Protein AF-A0A520FWA0-F1 (afdb_monomer_lite)

Secondary structure (DSSP, 8-state):
-------HHHHHTT-SS-HHHHHHHHHHHHHH---HHHHHHHHHHTT---PPP-

Radius of gyration: 13.76 Å; chains: 1; bounding box: 20×44×24 Å

pLDDT: mean 86.24, std 11.41, range [46.19, 96.25]

Structure (mmCIF, N/CA/C/O backbone):
data_AF-A0A520FWA0-F1
#
_entry.id   AF-A0A520FWA0-F1
#
loop_
_atom_site.group_PDB
_atom_site.id
_atom_site.type_symbol
_atom_site.label_atom_id
_atom_site.label_alt_id
_atom_site.label_comp_id
_atom_site.label_asym_id
_atom_site.label_entity_id
_atom_site.label_seq_id
_atom_site.pdbx_PDB_ins_code
_atom_site.Cartn_x
_atom_site.Cartn_y
_atom_site.Cartn_z
_atom_site.occupancy
_atom_site.B_iso_or_equiv
_atom_site.auth_seq_id
_atom_site.auth_comp_id
_atom_site.auth_asym_id
_atom_site.auth_atom_id
_atom_site.pdbx_PDB_model_num
ATOM 1 N N . MET A 1 1 ? 7.371 29.881 -2.037 1.00 46.19 1 MET A N 1
ATOM 2 C CA . MET A 1 1 ? 7.468 29.021 -3.237 1.00 46.19 1 MET A CA 1
ATOM 3 C C . MET A 1 1 ? 6.463 27.886 -3.105 1.00 46.19 1 MET A C 1
ATOM 5 O O . MET A 1 1 ? 6.628 27.055 -2.222 1.00 46.19 1 MET A O 1
ATOM 9 N N . ALA A 1 2 ? 5.391 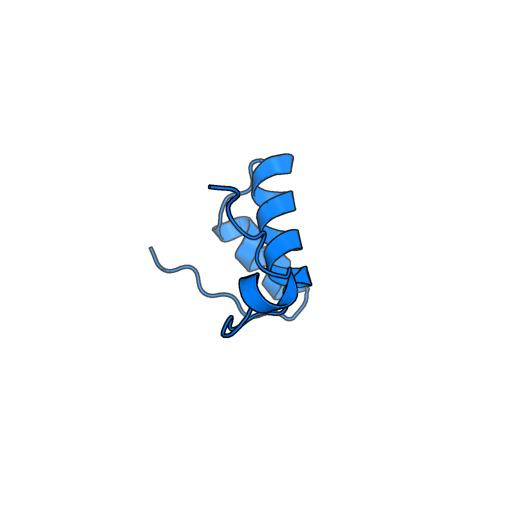27.884 -3.900 1.00 52.38 2 ALA A N 1
ATOM 10 C CA . ALA A 1 2 ? 4.399 26.811 -3.863 1.00 52.38 2 ALA A CA 1
ATOM 11 C C . ALA A 1 2 ? 4.992 25.547 -4.507 1.00 52.38 2 ALA A C 1
ATOM 13 O O . ALA A 1 2 ? 5.395 25.565 -5.669 1.00 52.38 2 ALA A O 1
ATOM 14 N N . LYS A 1 3 ? 5.094 24.463 -3.734 1.00 62.31 3 LYS A N 1
ATOM 15 C CA . LYS A 1 3 ? 5.580 23.167 -4.212 1.00 62.31 3 LYS A CA 1
ATOM 16 C C . LYS A 1 3 ? 4.548 22.635 -5.212 1.00 62.31 3 LYS A C 1
ATOM 18 O O . LYS A 1 3 ? 3.404 22.393 -4.839 1.00 62.31 3 LYS A O 1
ATOM 23 N N . LYS A 1 4 ? 4.928 22.514 -6.485 1.00 65.62 4 LYS A N 1
ATOM 24 C CA . LYS A 1 4 ? 4.071 21.950 -7.535 1.00 65.62 4 LYS A CA 1
ATOM 25 C C . LYS A 1 4 ? 3.678 20.531 -7.105 1.00 65.62 4 LYS A C 1
ATOM 27 O O . LYS A 1 4 ? 4.557 19.689 -6.936 1.00 65.62 4 LYS A O 1
ATOM 32 N N . LEU A 1 5 ? 2.387 20.292 -6.867 1.00 69.44 5 LEU A N 1
ATOM 33 C CA . LEU A 1 5 ? 1.860 18.949 -6.624 1.00 69.44 5 LEU A CA 1
ATOM 34 C C . LEU A 1 5 ? 2.174 18.115 -7.870 1.00 69.44 5 LEU A C 1
ATOM 36 O O . LEU A 1 5 ? 1.716 18.438 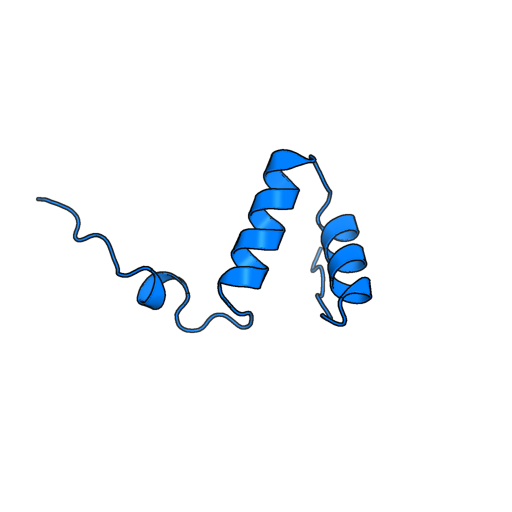-8.966 1.00 69.44 5 LEU A O 1
ATOM 40 N N . GLN A 1 6 ? 3.032 17.106 -7.715 1.00 73.62 6 GLN A N 1
ATOM 41 C CA . GLN A 1 6 ? 3.291 16.132 -8.773 1.00 73.62 6 GLN A CA 1
ATOM 42 C C . GLN A 1 6 ? 1.960 15.465 -9.146 1.00 73.62 6 GLN A C 1
ATOM 44 O O . GLN A 1 6 ? 1.111 15.255 -8.274 1.00 73.62 6 GLN A O 1
ATOM 49 N N . SER A 1 7 ? 1.749 15.176 -10.434 1.00 84.88 7 SER A N 1
ATOM 50 C CA . SER A 1 7 ? 0.556 14.435 -10.845 1.00 84.88 7 SER A CA 1
ATOM 51 C C . SER A 1 7 ? 0.559 13.064 -10.163 1.00 84.88 7 SER A C 1
ATOM 53 O O . SER A 1 7 ? 1.620 12.498 -9.892 1.00 84.88 7 SER A O 1
ATOM 55 N N . ILE A 1 8 ? -0.628 12.526 -9.871 1.00 82.38 8 ILE A N 1
ATOM 56 C CA . ILE A 1 8 ? -0.744 11.198 -9.249 1.00 82.38 8 ILE A CA 1
ATOM 57 C C . ILE A 1 8 ? -0.030 10.147 -10.109 1.00 82.38 8 ILE A C 1
ATOM 59 O O . ILE A 1 8 ? 0.625 9.268 -9.570 1.00 82.38 8 ILE A O 1
ATOM 63 N N . ASP A 1 9 ? -0.094 10.273 -11.431 1.00 84.19 9 ASP A N 1
ATOM 64 C CA . A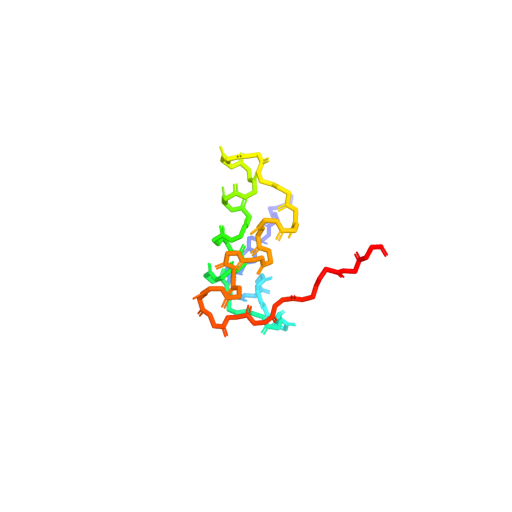SP A 1 9 ? 0.601 9.381 -12.359 1.00 84.19 9 ASP A CA 1
ATOM 65 C C . ASP A 1 9 ? 2.132 9.411 -12.185 1.00 84.19 9 ASP A C 1
ATOM 67 O O . ASP A 1 9 ? 2.765 8.369 -12.020 1.00 84.19 9 ASP A O 1
ATOM 71 N N . GLU A 1 10 ? 2.723 10.607 -12.077 1.00 88.75 10 GLU A N 1
ATOM 72 C CA . GLU A 1 10 ? 4.166 10.763 -11.849 1.00 88.75 10 GLU A CA 1
ATOM 73 C C . GLU A 1 10 ? 4.610 10.196 -10.490 1.00 88.75 10 GLU A C 1
ATOM 75 O O . GLU A 1 10 ? 5.744 9.738 -10.359 1.00 88.75 10 GLU A O 1
ATOM 80 N N . LEU A 1 11 ? 3.727 10.157 -9.485 1.00 89.12 11 LEU A N 1
ATOM 81 C CA . LEU A 1 11 ? 4.034 9.575 -8.172 1.00 89.12 11 LEU A CA 1
ATOM 82 C C . LEU A 1 11 ? 4.257 8.052 -8.232 1.00 89.12 11 LEU A C 1
ATOM 84 O O . LEU A 1 11 ? 5.066 7.510 -7.470 1.00 89.12 11 LEU A O 1
ATOM 88 N N . PHE A 1 12 ? 3.544 7.362 -9.125 1.00 90.25 12 PHE A N 1
ATOM 89 C CA . PHE A 1 12 ? 3.613 5.904 -9.291 1.00 90.25 12 PHE A CA 1
ATOM 90 C C . PHE A 1 12 ? 4.459 5.469 -10.494 1.00 90.25 12 PHE A C 1
ATOM 92 O O . PHE A 1 12 ? 4.586 4.274 -10.764 1.00 90.25 12 PHE A O 1
ATOM 99 N N . LYS A 1 13 ? 5.087 6.415 -11.192 1.00 91.31 13 LYS A N 1
ATOM 100 C CA . LYS A 1 13 ? 5.959 6.132 -12.329 1.00 91.31 13 LYS A CA 1
ATOM 101 C C . LYS A 1 13 ? 7.134 5.238 -11.920 1.00 91.31 13 LYS A C 1
ATOM 103 O O . LYS A 1 13 ? 7.811 5.490 -10.924 1.00 91.31 13 LYS A O 1
ATOM 108 N N . GLY A 1 14 ? 7.371 4.182 -12.699 1.00 89.88 14 GLY A N 1
ATOM 109 C CA . GLY A 1 14 ? 8.466 3.232 -12.467 1.00 89.88 14 GLY A CA 1
ATOM 110 C C . GLY A 1 14 ? 8.245 2.261 -11.302 1.00 89.88 14 GLY A C 1
ATOM 111 O O . GLY A 1 14 ? 9.197 1.624 -10.856 1.00 89.88 14 GLY A O 1
ATOM 112 N N . ARG A 1 15 ? 7.020 2.142 -10.776 1.00 91.06 15 ARG A N 1
ATOM 113 C CA . ARG A 1 15 ? 6.684 1.118 -9.778 1.00 91.06 15 ARG A CA 1
ATOM 114 C C . ARG A 1 15 ? 6.359 -0.213 -10.455 1.00 91.06 15 ARG A C 1
ATOM 116 O O . ARG A 1 15 ? 5.766 -0.243 -11.525 1.00 91.06 15 ARG A O 1
ATOM 123 N N . HIS A 1 16 ? 6.731 -1.308 -9.793 1.00 89.00 16 HIS A N 1
ATOM 124 C CA . HIS A 1 16 ? 6.483 -2.673 -10.275 1.00 89.00 16 HIS A CA 1
ATOM 125 C C . HIS A 1 16 ? 5.003 -3.068 -10.255 1.00 89.00 16 HIS A C 1
ATOM 127 O O . HIS A 1 16 ? 4.594 -3.947 -11.004 1.00 89.00 16 HIS A O 1
ATOM 133 N N . PHE A 1 17 ? 4.218 -2.430 -9.388 1.00 89.12 17 PHE A N 1
ATOM 134 C CA . PHE A 1 17 ? 2.797 -2.697 -9.221 1.00 89.12 17 PHE A CA 1
ATOM 135 C C . PHE A 1 17 ? 1.984 -1.481 -9.628 1.00 89.12 17 PHE A C 1
ATOM 137 O O . PHE A 1 17 ? 2.425 -0.339 -9.466 1.00 89.12 17 PHE A O 1
ATOM 144 N N . GLU A 1 18 ? 0.766 -1.735 -10.097 1.00 91.31 18 GLU A N 1
ATOM 145 C CA . GLU A 1 18 ? -0.191 -0.675 -10.365 1.00 91.31 18 GLU A CA 1
ATOM 146 C C . GLU A 1 18 ? -0.492 0.129 -9.099 1.00 91.31 18 GLU A C 1
ATOM 148 O O . GLU A 1 18 ? -0.514 -0.393 -7.976 1.00 91.31 18 GLU A O 1
ATOM 153 N N . ARG A 1 19 ? -0.784 1.420 -9.292 1.00 92.50 19 ARG A N 1
ATOM 154 C CA . ARG A 1 19 ? -1.111 2.352 -8.204 1.00 92.50 19 ARG A CA 1
ATOM 155 C C . ARG A 1 19 ? -2.196 1.804 -7.273 1.00 92.50 19 ARG A C 1
ATOM 157 O O . ARG A 1 19 ? -2.146 2.025 -6.069 1.00 92.50 19 ARG A O 1
ATOM 164 N N . GLU A 1 20 ? -3.167 1.083 -7.826 1.00 92.69 20 GLU A N 1
ATOM 165 C CA . GLU A 1 20 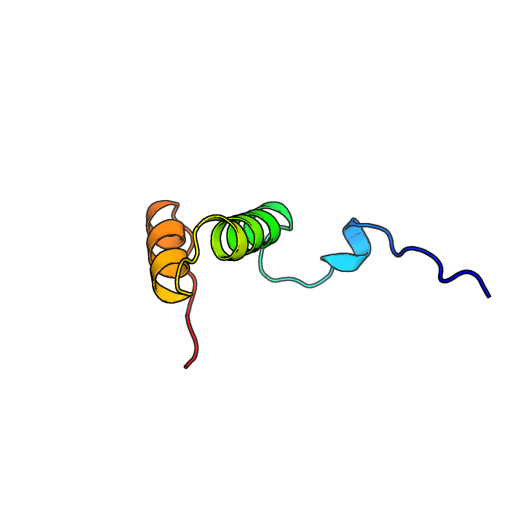? -4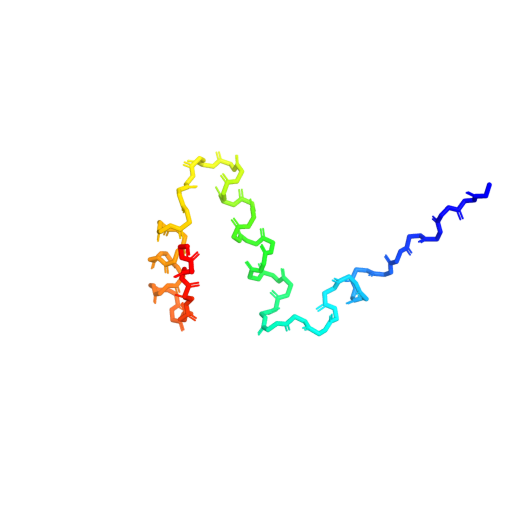.346 0.605 -7.105 1.00 92.69 20 GLU A CA 1
ATOM 166 C C . GLU A 1 20 ? -3.977 -0.504 -6.123 1.00 92.69 20 GLU A C 1
ATOM 168 O O . GLU A 1 20 ? -4.445 -0.492 -4.985 1.00 92.69 20 GLU A O 1
ATOM 173 N N . ILE A 1 21 ? -3.048 -1.382 -6.510 1.00 92.81 21 ILE A N 1
ATOM 174 C CA . ILE A 1 21 ? -2.493 -2.422 -5.640 1.00 92.81 21 ILE A CA 1
ATOM 175 C C . ILE A 1 21 ? -1.685 -1.794 -4.504 1.00 92.81 21 ILE A C 1
ATOM 177 O O . ILE A 1 21 ? -1.881 -2.136 -3.339 1.00 92.81 21 ILE A O 1
ATOM 181 N N . ILE A 1 22 ? -0.831 -0.816 -4.817 1.00 92.81 22 ILE A N 1
ATOM 182 C CA . ILE A 1 22 ? -0.009 -0.131 -3.808 1.00 92.81 22 ILE A CA 1
ATOM 183 C C . ILE A 1 22 ? -0.903 0.573 -2.779 1.00 92.81 22 ILE A C 1
ATOM 185 O O . ILE A 1 22 ? -0.728 0.400 -1.572 1.00 92.81 22 ILE A O 1
ATOM 189 N N . VAL A 1 23 ? -1.895 1.335 -3.245 1.00 94.25 23 VAL A N 1
ATOM 190 C CA . VAL A 1 23 ? -2.838 2.047 -2.372 1.00 94.25 23 VAL A CA 1
ATOM 191 C C . VAL A 1 23 ? -3.686 1.069 -1.559 1.00 94.25 23 VAL A C 1
ATOM 193 O O . VAL A 1 23 ? -3.937 1.322 -0.379 1.00 94.25 23 VAL A O 1
ATOM 196 N N . LEU A 1 24 ? -4.101 -0.058 -2.141 1.00 94.06 24 LEU A N 1
ATOM 197 C CA . LEU A 1 24 ? -4.840 -1.099 -1.432 1.00 94.06 24 LEU A CA 1
ATOM 198 C C . LEU A 1 24 ? -4.031 -1.669 -0.260 1.00 94.06 24 LEU A C 1
ATOM 200 O O . LEU A 1 24 ? -4.544 -1.690 0.862 1.00 94.06 24 LEU A O 1
ATOM 204 N N . CYS A 1 25 ? -2.777 -2.062 -0.501 1.00 93.31 25 CYS A N 1
ATOM 205 C CA . CYS A 1 25 ? -1.886 -2.595 0.528 1.00 93.31 25 CYS A CA 1
ATOM 206 C C . CYS A 1 25 ? -1.654 -1.581 1.653 1.00 93.31 25 CYS A C 1
ATOM 208 O O . CYS A 1 25 ? -1.826 -1.910 2.826 1.00 93.31 25 CYS A O 1
ATOM 210 N N . VAL A 1 26 ? -1.348 -0.323 1.311 1.00 93.38 26 VAL A N 1
ATOM 211 C CA . VAL A 1 26 ? -1.142 0.749 2.302 1.00 93.38 26 VAL A CA 1
ATOM 212 C C . VAL A 1 26 ? -2.413 1.006 3.114 1.00 93.38 26 VAL A C 1
ATOM 214 O O . VAL A 1 26 ? -2.360 1.127 4.339 1.00 93.38 26 VAL A O 1
ATOM 217 N N . ARG A 1 27 ? -3.580 1.051 2.462 1.00 95.19 27 ARG A N 1
ATOM 218 C CA . ARG A 1 27 ? -4.867 1.261 3.137 1.00 95.19 27 ARG A CA 1
ATOM 219 C C . ARG A 1 27 ? -5.150 0.164 4.156 1.00 95.19 27 ARG A C 1
ATOM 221 O O . ARG A 1 27 ? -5.635 0.462 5.244 1.00 95.19 27 ARG A O 1
ATOM 228 N N . TRP A 1 28 ? -4.888 -1.089 3.808 1.00 94.62 28 TRP A N 1
ATOM 229 C CA . TRP A 1 28 ? -5.120 -2.216 4.703 1.00 94.62 28 TRP A CA 1
ATOM 230 C C . TRP A 1 28 ? -4.104 -2.297 5.836 1.00 94.62 28 TRP A C 1
ATOM 232 O O . TRP A 1 28 ? -4.519 -2.493 6.979 1.00 94.62 28 TRP A O 1
ATOM 242 N N . TYR A 1 29 ? -2.826 -2.037 5.548 1.00 93.62 29 TYR A N 1
ATOM 243 C CA . TYR A 1 29 ? -1.780 -1.904 6.561 1.00 93.62 29 TYR A CA 1
ATOM 244 C C . TYR A 1 29 ? -2.193 -0.913 7.659 1.00 93.62 29 TYR A C 1
ATOM 246 O O . TYR A 1 29 ? -2.198 -1.238 8.845 1.00 93.62 29 TYR A O 1
ATOM 254 N N . LEU A 1 30 ? -2.629 0.284 7.248 1.00 93.62 30 LEU A N 1
ATOM 255 C CA . LEU A 1 30 ? -2.997 1.360 8.168 1.00 93.62 30 LEU A CA 1
ATOM 256 C C . LEU A 1 30 ? -4.339 1.125 8.871 1.00 93.62 30 LEU A C 1
ATOM 258 O O . LEU A 1 30 ? -4.481 1.463 10.044 1.00 93.62 30 LEU A O 1
ATOM 262 N N . ARG A 1 31 ? -5.341 0.575 8.173 1.00 96.25 31 ARG A N 1
ATOM 263 C CA . ARG A 1 31 ? -6.697 0.419 8.724 1.00 96.25 31 ARG A CA 1
ATOM 264 C C . ARG A 1 31 ? -6.823 -0.760 9.684 1.00 96.25 31 ARG A C 1
ATOM 266 O O . ARG A 1 31 ? -7.557 -0.648 10.661 1.00 96.25 31 ARG A O 1
ATOM 273 N N . PHE A 1 32 ? -6.162 -1.876 9.392 1.00 93.50 32 PHE A N 1
ATOM 274 C CA . PHE A 1 32 ? -6.418 -3.152 10.067 1.00 93.50 32 PHE A CA 1
ATOM 275 C C . PHE A 1 32 ? -5.238 -3.654 10.911 1.00 93.50 32 PHE A C 1
ATOM 277 O O . PHE A 1 32 ? -5.319 -4.752 11.448 1.00 93.50 32 PHE A O 1
ATOM 284 N N . LYS A 1 33 ? -4.166 -2.856 11.067 1.00 88.94 33 LYS A N 1
ATOM 285 C CA . LYS A 1 33 ? -2.928 -3.244 11.775 1.00 88.94 33 LYS A CA 1
ATOM 286 C C . LYS A 1 33 ? -2.345 -4.579 11.280 1.00 88.94 33 LYS A C 1
ATOM 288 O O . LYS A 1 33 ? -1.813 -5.354 12.069 1.00 88.94 33 LYS A O 1
ATOM 293 N N . LEU A 1 34 ? -2.466 -4.845 9.981 1.00 90.88 34 LEU A N 1
ATOM 294 C CA . LEU A 1 34 ? -1.928 -6.058 9.369 1.00 90.88 34 LEU A CA 1
ATOM 295 C C . LEU A 1 34 ? -0.404 -6.015 9.345 1.00 90.88 34 LEU A C 1
ATOM 297 O O . LEU A 1 34 ? 0.192 -4.956 9.129 1.00 90.88 34 LEU A O 1
ATOM 301 N N . SER A 1 35 ? 0.227 -7.173 9.509 1.00 91.00 35 SER A N 1
ATOM 302 C CA . SER A 1 35 ? 1.649 -7.316 9.232 1.00 91.00 35 SER A CA 1
ATOM 303 C C . SER A 1 35 ? 1.903 -7.348 7.720 1.00 91.00 35 SER A C 1
ATOM 305 O O . SER A 1 35 ? 1.008 -7.597 6.908 1.00 91.00 35 SER A O 1
ATOM 307 N N . LEU A 1 36 ? 3.156 -7.122 7.313 1.00 89.56 36 LEU A N 1
ATOM 308 C CA . LEU A 1 36 ? 3.548 -7.283 5.908 1.00 89.56 36 LEU A CA 1
ATOM 309 C C . LEU A 1 36 ? 3.372 -8.730 5.420 1.00 89.56 36 LEU A C 1
ATOM 311 O O . LEU A 1 36 ? 3.156 -8.931 4.230 1.00 89.56 36 LEU A O 1
ATOM 315 N N . ARG A 1 37 ? 3.435 -9.723 6.318 1.00 91.44 37 ARG A N 1
ATOM 316 C CA . ARG A 1 37 ? 3.208 -11.136 5.980 1.00 91.44 37 ARG A CA 1
ATOM 317 C C . ARG A 1 37 ? 1.747 -11.381 5.622 1.00 91.44 37 ARG A C 1
ATOM 319 O O . ARG A 1 37 ? 1.487 -11.925 4.557 1.00 91.44 37 ARG A O 1
ATOM 326 N N . ASP A 1 38 ? 0.826 -10.867 6.435 1.00 92.56 38 ASP A N 1
ATOM 327 C CA . ASP A 1 38 ? -0.614 -10.978 6.170 1.00 92.56 38 ASP A CA 1
ATOM 328 C C . ASP A 1 38 ? -0.966 -10.334 4.823 1.00 92.56 38 ASP A C 1
ATOM 330 O O . ASP A 1 38 ? -1.711 -10.888 4.024 1.00 92.56 38 ASP A O 1
ATOM 334 N N . LEU A 1 39 ? -0.370 -9.175 4.519 1.00 92.44 39 LEU A N 1
ATOM 335 C CA . LEU A 1 39 ? -0.551 -8.527 3.220 1.00 92.44 39 LEU A CA 1
ATOM 336 C C . LEU A 1 39 ? -0.021 -9.365 2.055 1.00 92.44 39 LEU A C 1
ATOM 338 O O . LEU A 1 39 ? -0.660 -9.397 1.006 1.00 92.44 39 LEU A O 1
ATOM 342 N N . VAL A 1 40 ? 1.126 -10.027 2.213 1.00 92.12 40 VAL A N 1
ATOM 343 C CA . VAL A 1 40 ? 1.670 -10.924 1.183 1.00 92.12 40 VAL A CA 1
ATOM 344 C C . VAL A 1 40 ? 0.729 -12.102 0.944 1.00 92.12 40 VAL A C 1
ATOM 346 O O . VAL A 1 40 ? 0.423 -12.390 -0.210 1.00 92.12 40 VAL A O 1
ATOM 349 N N . GLU A 1 41 ? 0.221 -12.734 2.002 1.00 93.38 41 GLU A N 1
ATOM 350 C CA . GLU A 1 41 ? -0.729 -13.850 1.895 1.00 93.38 41 GLU A CA 1
ATOM 351 C C . GLU A 1 41 ? -2.035 -13.415 1.217 1.00 93.38 41 GLU A C 1
ATOM 353 O O . GLU A 1 41 ? -2.459 -14.022 0.235 1.00 93.38 41 GLU A O 1
ATOM 358 N N . MET A 1 42 ? -2.613 -12.286 1.636 1.00 93.75 42 MET A N 1
ATOM 359 C CA . MET A 1 42 ? -3.824 -11.731 1.019 1.00 93.75 42 MET A CA 1
ATOM 360 C C . MET A 1 42 ? -3.633 -11.355 -0.456 1.00 93.75 42 MET A C 1
ATOM 362 O O . MET A 1 42 ? -4.581 -11.389 -1.243 1.00 93.75 42 MET A O 1
ATOM 366 N N . MET A 1 43 ? -2.429 -10.929 -0.843 1.00 93.25 43 MET A N 1
ATOM 367 C CA . MET A 1 43 ? -2.115 -10.638 -2.243 1.00 93.25 43 MET A CA 1
ATOM 368 C C . MET A 1 43 ? -1.897 -11.926 -3.038 1.00 93.25 43 MET A C 1
ATOM 370 O O . MET A 1 43 ? -2.368 -12.007 -4.173 1.00 93.25 43 MET A O 1
ATOM 374 N N . ALA A 1 44 ? -1.310 -12.959 -2.432 1.00 92.94 44 ALA A N 1
ATOM 375 C CA . ALA A 1 44 ? -1.175 -14.275 -3.045 1.00 92.94 44 ALA A CA 1
ATOM 376 C C . ALA A 1 44 ? -2.545 -14.914 -3.338 1.00 92.94 44 ALA A C 1
ATOM 378 O O . ALA A 1 44 ? -2.750 -15.422 -4.439 1.00 92.94 44 ALA A O 1
ATOM 379 N N . GLU A 1 45 ? -3.518 -14.794 -2.426 1.00 93.25 45 GLU A N 1
ATOM 380 C CA . GLU A 1 45 ? -4.913 -15.217 -2.655 1.00 93.25 45 GLU A CA 1
ATOM 381 C C . GLU A 1 45 ? -5.570 -14.501 -3.848 1.00 93.25 45 GLU A C 1
ATOM 383 O O . GLU A 1 45 ? -6.459 -15.042 -4.504 1.00 93.25 45 GLU A O 1
ATOM 388 N N . ARG A 1 46 ? -5.117 -13.282 -4.159 1.00 90.69 46 ARG A N 1
ATOM 389 C CA . ARG A 1 46 ? -5.565 -12.479 -5.310 1.00 90.69 46 ARG A CA 1
ATOM 390 C C . ARG A 1 46 ? -4.746 -12.734 -6.579 1.00 90.69 46 ARG A C 1
ATOM 392 O O . ARG A 1 46 ? -4.936 -12.029 -7.567 1.00 90.69 46 ARG A O 1
ATOM 399 N N . GLY A 1 47 ? -3.835 -13.709 -6.560 1.00 90.75 47 GLY A N 1
ATOM 400 C CA . GLY A 1 47 ? -2.957 -14.051 -7.682 1.00 90.75 47 GLY A CA 1
ATOM 401 C C . GLY A 1 47 ? -1.746 -13.126 -7.848 1.00 90.75 47 GLY A C 1
ATOM 402 O O . GLY A 1 47 ? -1.071 -13.184 -8.873 1.00 90.75 47 GLY A O 1
ATOM 403 N N . LEU A 1 48 ? -1.454 -12.272 -6.863 1.00 89.38 48 LEU A N 1
ATOM 404 C CA . LEU A 1 48 ? -0.308 -11.366 -6.873 1.00 89.38 48 LEU A CA 1
ATOM 405 C C . LEU A 1 48 ? 0.816 -11.928 -6.000 1.00 89.38 48 LEU A C 1
ATOM 407 O O . LEU A 1 48 ? 0.734 -11.936 -4.773 1.00 89.38 48 LEU A O 1
ATOM 411 N N . ALA A 1 49 ? 1.901 -12.361 -6.640 1.00 85.50 49 ALA A N 1
ATOM 412 C CA . ALA A 1 49 ? 3.094 -12.818 -5.940 1.00 85.50 49 ALA A CA 1
ATOM 413 C C . ALA A 1 49 ? 3.895 -11.619 -5.406 1.00 85.50 49 ALA A C 1
ATOM 415 O O . ALA A 1 49 ? 4.577 -10.922 -6.161 1.00 85.50 49 ALA A O 1
ATOM 416 N N . LEU A 1 50 ? 3.815 -11.382 -4.095 1.00 85.62 50 LEU A N 1
ATOM 417 C CA . LEU A 1 50 ? 4.646 -10.410 -3.386 1.00 85.62 50 LEU A CA 1
ATOM 418 C C . LEU A 1 50 ? 5.727 -11.134 -2.581 1.00 85.62 50 LEU A C 1
ATOM 420 O O . LEU A 1 50 ? 5.451 -12.124 -1.911 1.00 85.62 50 LEU A O 1
ATOM 424 N N . ALA A 1 51 ? 6.953 -10.617 -2.605 1.00 79.06 51 ALA A N 1
ATOM 425 C CA . ALA A 1 51 ? 8.014 -11.073 -1.715 1.00 79.06 51 ALA A CA 1
ATOM 426 C C . ALA A 1 51 ? 8.141 -10.102 -0.536 1.00 79.06 51 ALA A C 1
ATOM 428 O O . ALA A 1 51 ? 8.253 -8.893 -0.739 1.00 79.06 51 ALA A O 1
ATOM 429 N N . HIS A 1 52 ? 8.159 -10.624 0.692 1.00 70.75 52 HIS A N 1
ATOM 430 C CA . HIS A 1 52 ? 8.671 -9.866 1.833 1.00 70.75 52 HIS A CA 1
ATOM 431 C C . HIS A 1 52 ? 10.186 -10.094 1.907 1.00 70.75 52 HIS A C 1
ATOM 433 O O . HIS A 1 52 ? 10.645 -11.237 1.905 1.00 70.75 52 HIS A O 1
ATOM 439 N N . THR A 1 53 ? 10.963 -9.017 1.948 1.00 66.25 53 THR A N 1
ATOM 440 C CA . THR A 1 53 ? 12.388 -9.063 2.291 1.00 66.25 53 THR A CA 1
ATOM 441 C C . THR A 1 53 ? 12.510 -8.656 3.754 1.00 66.25 53 THR A C 1
ATOM 443 O O . THR A 1 53 ? 12.048 -7.570 4.111 1.00 66.25 53 THR A O 1
ATOM 446 N N . THR A 1 54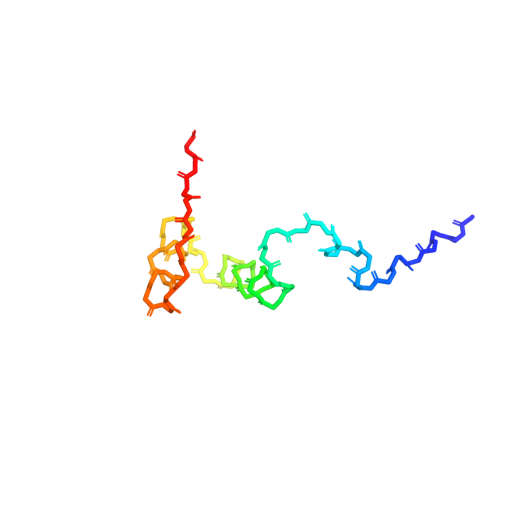 ? 13.033 -9.549 4.597 1.00 60.00 54 THR A N 1
ATOM 447 C CA . THR A 1 54 ? 13.332 -9.257 6.009 1.00 60.00 54 THR A CA 1
ATOM 448 C C . THR A 1 54 ? 14.605 -8.431 6.126 1.00 60.00 54 THR A C 1
ATOM 450 O O . THR A 1 54 ? 15.524 -8.674 5.311 1.00 60.00 54 THR A O 1
#

Sequence (54 aa):
MAKKLQSIDELFKGRHFEREIIVLCVRWYLRFKLSLRDLVEMMAERGLALAHTT

Foldseek 3Di:
DDDPDDPPCVVCPPPPDDPVLVVVLVCCCVPPVDDPVNSQVVCVVVVHHDDDDD